Protein AF-A0A412KKX8-F1 (afdb_monomer_lite)

Foldseek 3Di:
DCPPPLPPPVPPSVVVLVVQLVVQLVVLVVVLVVQVVVLVVCLVVDPPVPPVVVVVVSVVVSNVVSVVSSVVSSVVSSVCVVVVD

Secondary structure (DSSP, 8-state):
--SSGGGS-TTTHHHHHHHHHHHHHHHHHHHHHHHHHHHHHHHHHS--TT-HHHHHHHHHHHHHHHHHHHHHHHHHHHHHHHT--

Sequence (85 aa):
GFFFEGKLSHTLEDELFLENKRKAEINAYKVGFKLLFIVIWLMAIGMFSRNVEWCAIFMLISVSLIYALVIFLSNYLLYRYEKGE

Organism: NCBI:txid40520

Structure (mmCIF, N/CA/C/O backbone):
data_AF-A0A412KKX8-F1
#
_entry.id   AF-A0A412KKX8-F1
#
loop_
_atom_site.group_PDB
_atom_site.id
_atom_site.type_symbol
_atom_site.label_atom_id
_atom_site.label_alt_id
_atom_site.label_comp_id
_atom_site.label_asym_id
_atom_site.label_entity_id
_atom_site.label_seq_id
_atom_site.pdbx_PDB_ins_code
_atom_site.Cartn_x
_atom_site.Cartn_y
_atom_site.Cartn_z
_atom_site.occupancy
_atom_site.B_iso_or_equiv
_atom_site.auth_seq_id
_atom_site.auth_comp_id
_atom_site.auth_asym_id
_atom_site.auth_atom_id
_atom_site.pdbx_PDB_model_num
ATOM 1 N N . GLY A 1 1 ? -11.321 18.106 20.875 1.00 42.34 1 GLY A N 1
ATOM 2 C CA . GLY A 1 1 ? -10.259 17.128 21.142 1.00 42.34 1 GLY A CA 1
ATOM 3 C C . GLY A 1 1 ? -10.928 15.902 21.697 1.00 42.34 1 GLY A C 1
ATOM 4 O O . GLY A 1 1 ? -11.628 16.042 22.679 1.00 42.34 1 GLY A O 1
ATOM 5 N N . PHE A 1 2 ? -10.786 14.773 21.010 1.00 42.97 2 PHE A N 1
ATOM 6 C CA . PHE A 1 2 ? -11.379 13.476 21.372 1.00 42.97 2 PHE A CA 1
ATOM 7 C C . PHE A 1 2 ? -10.335 12.349 21.229 1.00 42.97 2 PHE A C 1
ATOM 9 O O . PHE A 1 2 ? -10.657 11.176 21.214 1.00 42.97 2 PHE A O 1
ATOM 16 N N . PHE A 1 3 ? -9.053 12.716 21.107 1.00 48.59 3 PHE A N 1
ATOM 17 C CA . PHE A 1 3 ? -7.926 11.792 20.915 1.00 48.59 3 PHE A CA 1
ATOM 18 C C . PHE A 1 3 ? -7.447 11.164 22.242 1.00 48.59 3 PHE A C 1
ATOM 20 O O . PHE A 1 3 ? -6.431 10.482 22.278 1.00 48.59 3 PHE A O 1
ATOM 27 N N . PHE A 1 4 ? -8.133 11.465 23.351 1.00 48.25 4 PHE A N 1
ATOM 28 C CA . PHE A 1 4 ? -7.688 11.162 24.714 1.00 48.25 4 PHE A CA 1
ATOM 29 C C . PHE A 1 4 ? -8.699 10.384 25.558 1.00 48.25 4 PHE A C 1
ATOM 31 O O . PHE A 1 4 ? -8.300 9.860 26.589 1.00 48.25 4 PHE A O 1
ATOM 38 N N . GLU A 1 5 ? -9.967 10.277 25.150 1.00 45.53 5 GLU A N 1
ATOM 39 C CA . GLU A 1 5 ? -10.944 9.495 25.923 1.00 45.53 5 GLU A CA 1
ATOM 40 C C . GLU A 1 5 ? -10.779 7.993 25.715 1.00 45.53 5 GLU A C 1
ATOM 42 O O . GLU A 1 5 ? -11.007 7.265 26.664 1.00 45.53 5 GLU A O 1
ATOM 47 N N . GLY A 1 6 ? -10.277 7.570 24.546 1.00 46.56 6 GLY A N 1
ATOM 48 C CA . GLY A 1 6 ? -9.982 6.182 24.175 1.00 46.56 6 GLY A CA 1
ATOM 49 C C . GLY A 1 6 ? -8.628 5.632 24.657 1.00 46.56 6 GLY A C 1
ATOM 50 O O . GLY A 1 6 ? -8.161 4.645 24.101 1.00 46.56 6 GLY A O 1
ATOM 51 N N . LYS A 1 7 ? -7.949 6.286 25.609 1.00 49.47 7 LYS A N 1
ATOM 52 C CA . LYS A 1 7 ? -6.687 5.795 26.212 1.00 49.47 7 LYS A CA 1
ATOM 53 C C . LYS A 1 7 ? -6.775 5.538 27.724 1.00 49.47 7 LYS A C 1
ATOM 55 O O . LYS A 1 7 ? -5.759 5.207 28.337 1.00 49.47 7 LYS A O 1
ATOM 60 N N . LEU A 1 8 ? -7.931 5.785 28.341 1.00 50.28 8 LEU A N 1
ATOM 61 C CA . LEU A 1 8 ? -8.116 5.750 29.796 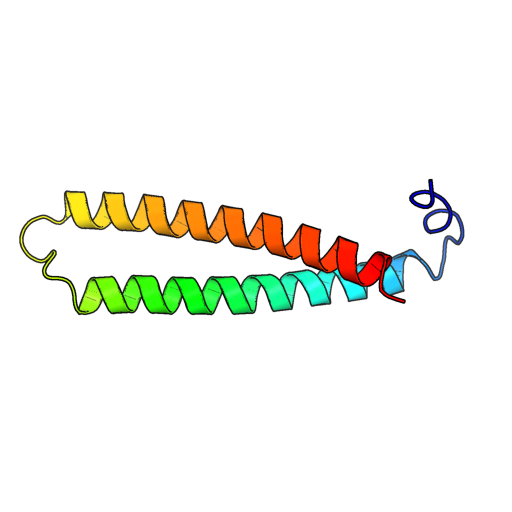1.00 50.28 8 LEU A CA 1
ATOM 62 C C . LEU A 1 8 ? -8.899 4.525 30.303 1.00 50.28 8 LEU A C 1
ATOM 64 O O . LEU A 1 8 ? -8.817 4.214 31.494 1.00 50.28 8 LEU A O 1
ATOM 68 N N . SER A 1 9 ? -9.601 3.792 29.440 1.00 50.81 9 SER A N 1
ATOM 69 C CA . SER A 1 9 ? -10.220 2.496 29.738 1.00 50.81 9 SER A CA 1
ATOM 70 C C . SER A 1 9 ? -9.258 1.357 29.371 1.00 50.81 9 SER A C 1
ATOM 72 O O . SER A 1 9 ? -9.387 0.683 28.350 1.00 50.81 9 SER A O 1
ATOM 74 N N . HIS A 1 10 ? -8.287 1.131 30.260 1.00 53.19 10 HIS A N 1
ATOM 75 C CA . HIS A 1 10 ? -7.156 0.187 30.188 1.00 53.19 10 HIS A CA 1
ATOM 76 C C . HIS A 1 10 ? -7.446 -1.295 29.829 1.00 53.19 10 HIS A C 1
ATOM 78 O O . HIS A 1 10 ? -6.544 -2.123 29.929 1.00 53.19 10 HIS A O 1
ATOM 84 N N . THR A 1 11 ? -8.670 -1.684 29.465 1.00 50.81 11 THR A N 1
ATOM 85 C CA . THR A 1 11 ? -9.029 -3.092 29.188 1.00 50.81 11 THR A CA 1
ATOM 86 C C . THR A 1 11 ? -9.855 -3.329 27.924 1.00 50.81 11 THR A C 1
ATOM 88 O O . THR A 1 11 ? -9.781 -4.427 27.392 1.00 50.81 11 THR A O 1
ATOM 91 N N . LEU A 1 12 ? -10.602 -2.345 27.408 1.00 49.75 12 LEU A N 1
ATOM 92 C CA . LEU A 1 12 ? -11.438 -2.512 26.200 1.00 49.75 12 LEU A CA 1
ATOM 93 C C . LEU A 1 12 ? -10.975 -1.652 25.014 1.00 49.75 12 LEU A C 1
ATOM 95 O O . LEU A 1 12 ? -11.248 -1.995 23.866 1.00 49.75 12 LEU A O 1
ATOM 99 N N . GLU A 1 13 ? -10.249 -0.564 25.273 1.00 54.72 13 GLU A N 1
ATOM 100 C CA . GLU A 1 13 ? -9.746 0.340 24.231 1.00 54.72 13 GLU A CA 1
ATOM 101 C C . GLU A 1 13 ? -8.646 -0.284 23.380 1.00 54.72 13 GLU A C 1
ATOM 103 O O . GLU A 1 13 ? -8.639 -0.105 22.164 1.00 54.72 13 GLU A O 1
ATOM 108 N N . ASP A 1 14 ? -7.750 -1.059 23.994 1.00 62.94 14 ASP A N 1
ATOM 109 C CA . ASP A 1 14 ? -6.628 -1.644 23.266 1.00 62.94 14 ASP A CA 1
ATOM 110 C C . ASP A 1 14 ? -7.091 -2.725 22.281 1.00 62.94 14 ASP A C 1
ATOM 112 O O . ASP A 1 14 ? -6.572 -2.774 21.169 1.00 62.94 14 ASP A O 1
ATOM 116 N N . GLU A 1 15 ? -8.084 -3.556 22.627 1.00 66.94 15 GLU A N 1
ATOM 117 C CA . GLU A 1 15 ? -8.534 -4.661 21.764 1.00 66.94 15 GLU A CA 1
ATOM 118 C C . GLU A 1 15 ? -9.300 -4.165 20.530 1.00 66.94 15 GLU A C 1
ATOM 120 O O . GLU A 1 15 ? -8.973 -4.541 19.399 1.00 66.94 15 GLU A O 1
ATOM 125 N N . LEU A 1 16 ? -10.272 -3.269 20.725 1.00 70.31 16 LEU A N 1
ATOM 126 C CA . LEU A 1 16 ? -11.103 -2.725 19.644 1.00 70.31 16 LEU A CA 1
ATOM 127 C C . LEU A 1 16 ? -10.291 -1.815 18.708 1.00 70.31 16 LEU A C 1
ATOM 129 O O . LEU A 1 16 ? -10.444 -1.876 17.483 1.00 70.31 16 LEU A O 1
ATOM 133 N N . PHE A 1 17 ? -9.357 -1.028 19.255 1.00 73.38 17 PHE A N 1
ATOM 134 C CA . PHE A 1 17 ? -8.420 -0.238 18.456 1.00 73.38 17 PHE A CA 1
ATOM 135 C C . PHE A 1 17 ? -7.466 -1.128 17.647 1.00 73.38 17 PHE A C 1
ATOM 137 O O . PHE A 1 17 ? -7.233 -0.859 16.462 1.00 73.38 17 PHE A O 1
ATOM 144 N N . LEU A 1 18 ? -6.942 -2.213 18.237 1.00 77.00 18 LEU A N 1
ATOM 145 C CA . LEU A 1 18 ? -6.104 -3.169 17.505 1.00 77.00 18 LEU A CA 1
ATOM 146 C C . LEU A 1 18 ? -6.867 -3.802 16.341 1.00 77.00 18 LEU A C 1
ATOM 148 O O . LEU A 1 18 ? -6.306 -3.970 15.252 1.00 77.00 18 LEU A O 1
ATOM 152 N N . GLU A 1 19 ? -8.133 -4.156 16.567 1.00 80.62 19 GLU A N 1
ATOM 153 C CA . GLU A 1 19 ? -8.980 -4.768 15.549 1.00 80.62 19 GLU A CA 1
ATOM 154 C C . GLU A 1 19 ? -9.258 -3.788 14.400 1.00 80.62 19 GLU A C 1
ATOM 156 O O . GLU A 1 19 ? -9.035 -4.124 13.230 1.00 80.62 19 GLU A O 1
ATOM 161 N N . ASN A 1 20 ? -9.624 -2.542 14.717 1.00 80.56 20 ASN A N 1
ATOM 162 C CA . ASN A 1 20 ? -9.845 -1.487 13.727 1.00 80.56 20 ASN A CA 1
ATOM 163 C C . ASN A 1 20 ? -8.572 -1.136 12.946 1.00 80.56 20 ASN A C 1
ATOM 165 O O . ASN A 1 20 ? -8.623 -0.976 11.721 1.00 80.56 20 ASN A O 1
ATOM 169 N N . LYS A 1 21 ? -7.412 -1.108 13.610 1.00 82.69 21 LYS A N 1
ATOM 170 C CA . LYS A 1 21 ? -6.109 -0.940 12.957 1.00 82.69 21 LYS A CA 1
ATOM 171 C C . LYS A 1 21 ? -5.807 -2.086 11.998 1.00 82.69 21 LYS A C 1
ATOM 173 O O . LYS A 1 21 ? -5.499 -1.835 10.834 1.00 82.69 21 LYS A O 1
ATOM 178 N N . ARG A 1 22 ? -5.953 -3.338 12.438 1.00 85.25 22 ARG A N 1
ATOM 179 C CA . ARG A 1 22 ? -5.709 -4.510 11.585 1.00 85.25 22 ARG A CA 1
ATOM 180 C C . ARG A 1 22 ? -6.657 -4.522 10.380 1.00 85.25 22 ARG A C 1
ATOM 182 O O . ARG A 1 22 ? -6.238 -4.828 9.265 1.00 85.25 22 ARG A O 1
ATOM 189 N N . LYS A 1 23 ? -7.922 -4.141 10.570 1.00 86.81 23 LYS A N 1
ATOM 190 C CA . LYS A 1 23 ? -8.921 -4.023 9.495 1.00 86.81 23 LYS A CA 1
ATOM 191 C C . LYS A 1 23 ? -8.566 -2.920 8.494 1.00 86.81 23 LYS A C 1
ATOM 193 O O . LYS A 1 23 ? -8.668 -3.141 7.284 1.00 86.81 23 LYS A O 1
ATOM 198 N N . ALA A 1 24 ? -8.117 -1.761 8.977 1.00 86.81 24 ALA A N 1
ATOM 199 C CA . ALA A 1 24 ? -7.627 -0.665 8.143 1.00 86.81 24 ALA A CA 1
ATOM 200 C C . ALA A 1 24 ? -6.399 -1.081 7.323 1.00 86.81 24 ALA A C 1
ATOM 202 O O . ALA A 1 24 ? -6.374 -0.868 6.109 1.00 86.81 24 ALA A O 1
ATOM 203 N N . GLU A 1 25 ? -5.433 -1.753 7.951 1.00 88.38 25 GLU A N 1
ATOM 204 C CA . GLU A 1 25 ? -4.235 -2.270 7.288 1.00 88.38 25 GLU A CA 1
ATOM 205 C C . GLU A 1 25 ? -4.584 -3.291 6.202 1.00 88.38 25 GLU A C 1
ATOM 207 O O . GLU A 1 25 ? -4.136 -3.148 5.066 1.00 88.38 25 GLU A O 1
ATOM 212 N N . ILE A 1 26 ? -5.433 -4.283 6.495 1.00 90.25 26 ILE A N 1
ATOM 213 C CA . ILE A 1 26 ? -5.849 -5.296 5.508 1.00 90.25 26 ILE A CA 1
ATOM 214 C C . ILE A 1 26 ? -6.528 -4.638 4.300 1.00 90.25 26 ILE A C 1
ATOM 216 O O . ILE A 1 26 ? -6.242 -4.994 3.152 1.00 90.25 26 ILE A O 1
ATOM 220 N N . ASN A 1 27 ? -7.401 -3.657 4.533 1.00 89.88 27 ASN A N 1
ATOM 221 C CA . ASN A 1 27 ? -8.070 -2.933 3.454 1.00 89.88 27 ASN A CA 1
ATOM 222 C C . ASN A 1 27 ? -7.092 -2.082 2.634 1.00 89.88 27 ASN A C 1
ATOM 224 O O . ASN A 1 27 ? -7.169 -2.084 1.401 1.00 89.88 27 ASN A O 1
ATOM 228 N N . ALA A 1 28 ? -6.142 -1.413 3.290 1.00 90.38 28 ALA A N 1
ATOM 229 C CA . ALA A 1 28 ? -5.101 -0.646 2.618 1.00 90.38 28 ALA A CA 1
ATOM 230 C C . ALA A 1 28 ? -4.188 -1.546 1.772 1.00 90.38 28 ALA A C 1
ATOM 232 O O . ALA A 1 28 ? -3.967 -1.264 0.592 1.00 90.38 28 ALA A O 1
ATOM 233 N N . TYR A 1 29 ? -3.741 -2.680 2.319 1.00 90.81 29 TYR A N 1
ATOM 234 C CA . TYR A 1 29 ? -2.957 -3.670 1.583 1.00 90.81 29 TYR A CA 1
ATOM 235 C C . TYR A 1 29 ? -3.733 -4.252 0.406 1.00 90.81 29 TYR A C 1
ATOM 237 O O . TYR A 1 29 ? -3.165 -4.399 -0.671 1.00 90.81 29 TYR A O 1
ATOM 245 N N . LYS A 1 30 ? -5.035 -4.526 0.544 1.00 92.88 30 LYS A N 1
ATOM 246 C CA . LYS A 1 30 ? -5.864 -5.020 -0.568 1.00 92.88 30 LYS A CA 1
ATOM 247 C C . LYS A 1 30 ? -5.897 -4.036 -1.742 1.00 92.88 30 LYS A C 1
ATOM 249 O O . LYS A 1 30 ? -5.885 -4.466 -2.895 1.00 92.88 30 LYS A O 1
ATOM 254 N N . VAL A 1 31 ? -5.928 -2.731 -1.467 1.00 91.75 31 VAL A N 1
ATOM 255 C CA . VAL A 1 31 ? -5.818 -1.685 -2.497 1.00 91.75 31 VAL A CA 1
ATOM 256 C C . VAL A 1 31 ? -4.398 -1.630 -3.066 1.00 91.75 31 VAL A C 1
ATOM 258 O O . VAL A 1 31 ? -4.239 -1.651 -4.286 1.00 91.75 31 VAL A O 1
ATOM 261 N N . GLY A 1 32 ? -3.376 -1.650 -2.208 1.00 92.19 32 GLY A N 1
ATOM 262 C CA . GLY A 1 32 ? -1.970 -1.667 -2.621 1.00 92.19 32 GLY A CA 1
ATOM 263 C C . GLY A 1 32 ? -1.619 -2.848 -3.531 1.00 92.19 32 GLY A C 1
ATOM 264 O O . GLY A 1 32 ? -1.009 -2.654 -4.578 1.00 92.19 32 GLY A O 1
ATOM 265 N N . PHE A 1 33 ? -2.076 -4.058 -3.203 1.00 91.69 33 PHE A N 1
ATOM 266 C CA . PHE A 1 33 ? -1.864 -5.260 -4.015 1.00 91.69 33 PHE A CA 1
ATOM 267 C C . PHE A 1 33 ? -2.559 -5.187 -5.375 1.00 91.69 33 PHE A C 1
ATOM 269 O O . PHE A 1 33 ? -1.982 -5.613 -6.373 1.00 91.69 33 PHE A O 1
ATOM 276 N N . LYS A 1 34 ? -3.768 -4.615 -5.450 1.00 93.31 34 LYS A N 1
ATOM 277 C CA . LYS A 1 34 ? -4.436 -4.377 -6.740 1.00 93.31 34 LYS A CA 1
ATOM 278 C C . LYS A 1 34 ? -3.636 -3.411 -7.613 1.00 93.31 34 LYS A C 1
ATOM 280 O O . LYS A 1 34 ? -3.486 -3.663 -8.804 1.00 93.31 34 LYS A O 1
ATOM 285 N N . LEU A 1 35 ? -3.102 -2.338 -7.026 1.00 91.94 35 LEU A N 1
ATOM 286 C CA . LEU A 1 35 ? -2.253 -1.384 -7.742 1.00 91.94 35 LEU A CA 1
ATOM 287 C C . LEU A 1 35 ? -0.938 -2.026 -8.198 1.00 91.94 35 LEU A C 1
ATOM 289 O O . LEU A 1 35 ? -0.569 -1.862 -9.357 1.00 91.94 35 LEU A O 1
ATOM 293 N N . LEU A 1 36 ? -0.277 -2.812 -7.339 1.00 92.19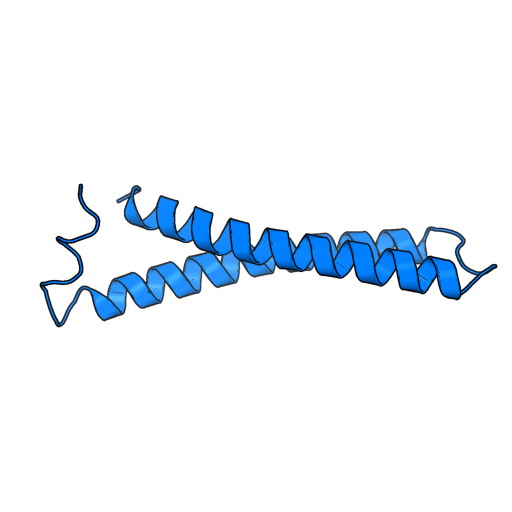 36 LEU A N 1
ATOM 294 C CA . LEU A 1 36 ? 0.907 -3.596 -7.715 1.00 92.19 36 LEU A CA 1
ATOM 295 C C . LEU A 1 36 ? 0.616 -4.516 -8.899 1.00 92.19 36 LEU A C 1
ATOM 297 O O . LEU A 1 36 ? 1.393 -4.559 -9.848 1.00 92.19 36 LEU A O 1
ATOM 301 N N . PHE A 1 37 ? -0.518 -5.217 -8.871 1.00 92.50 37 PHE A N 1
ATOM 302 C CA . PHE A 1 37 ? -0.914 -6.101 -9.961 1.00 92.50 37 PHE A CA 1
ATOM 303 C C . PHE A 1 37 ? -1.083 -5.334 -11.278 1.00 92.50 37 PHE A C 1
ATOM 305 O O . PHE A 1 37 ? -0.561 -5.765 -12.301 1.00 92.50 37 PHE A O 1
ATOM 312 N N . ILE A 1 38 ? -1.734 -4.165 -11.247 1.00 90.94 38 ILE A N 1
ATOM 313 C CA . ILE A 1 38 ? -1.874 -3.289 -12.421 1.00 90.94 38 ILE A CA 1
ATOM 314 C C . ILE A 1 38 ? -0.502 -2.834 -12.933 1.00 90.94 38 ILE A C 1
ATOM 316 O O . ILE A 1 38 ? -0.266 -2.888 -14.136 1.00 90.94 38 ILE A O 1
ATOM 320 N N . VAL A 1 39 ? 0.413 -2.426 -12.049 1.00 89.31 39 VAL A N 1
ATOM 321 C CA . VAL A 1 39 ? 1.773 -1.999 -12.424 1.00 89.31 39 VAL A CA 1
ATOM 322 C C . VAL A 1 39 ? 2.540 -3.129 -13.116 1.00 89.31 39 VAL A C 1
ATOM 324 O O . VAL A 1 39 ? 3.120 -2.907 -14.177 1.00 89.31 39 VAL A O 1
ATOM 327 N N . ILE A 1 40 ? 2.498 -4.347 -12.569 1.00 88.81 40 ILE A N 1
ATOM 328 C CA . ILE A 1 40 ? 3.145 -5.525 -13.168 1.00 88.81 40 ILE A CA 1
ATOM 329 C C . ILE A 1 40 ? 2.516 -5.85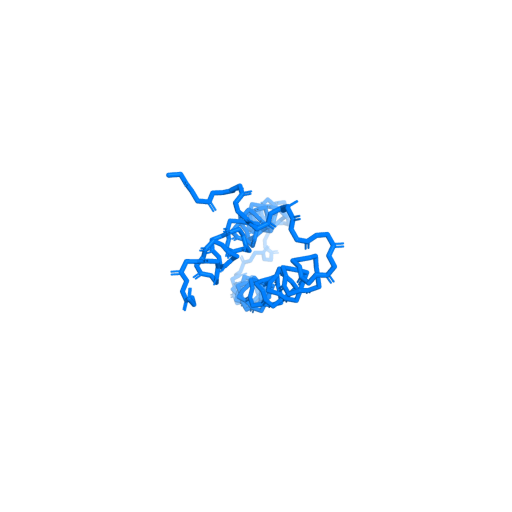4 -14.527 1.00 88.81 40 ILE A C 1
ATOM 331 O O . ILE A 1 40 ? 3.223 -6.172 -15.481 1.00 88.81 40 ILE A O 1
ATOM 335 N N . TRP A 1 41 ? 1.192 -5.750 -14.642 1.00 89.56 41 TRP A N 1
ATOM 336 C CA . TRP A 1 41 ? 0.488 -6.021 -15.893 1.00 89.56 41 TRP A CA 1
ATOM 337 C C . TRP A 1 41 ? 0.817 -4.980 -16.974 1.00 89.56 41 TRP A C 1
ATOM 339 O O . TRP A 1 41 ? 1.106 -5.340 -18.113 1.00 89.56 41 TRP A O 1
ATOM 349 N N . LEU A 1 42 ? 0.879 -3.696 -16.605 1.00 84.75 42 LEU A N 1
ATOM 350 C CA . LEU A 1 42 ? 1.336 -2.614 -17.482 1.00 84.75 42 LEU A CA 1
ATOM 351 C C . LEU A 1 42 ? 2.782 -2.819 -17.932 1.00 84.75 42 LEU A C 1
ATOM 353 O O . LEU A 1 42 ? 3.100 -2.560 -19.089 1.00 84.75 42 LEU A O 1
ATOM 357 N N . MET A 1 43 ? 3.644 -3.320 -17.050 1.00 81.38 43 MET A N 1
ATOM 358 C CA . MET A 1 43 ? 5.008 -3.688 -17.416 1.00 81.38 43 MET A CA 1
ATOM 359 C C . MET A 1 43 ? 5.079 -4.882 -18.367 1.00 81.38 43 MET A C 1
ATOM 361 O O . MET A 1 43 ? 5.934 -4.900 -19.244 1.00 81.38 43 MET A O 1
ATOM 365 N N . ALA A 1 44 ? 4.202 -5.873 -18.207 1.00 80.19 44 ALA A N 1
ATOM 366 C CA . ALA A 1 44 ? 4.153 -7.033 -19.092 1.00 80.19 44 ALA A CA 1
ATOM 367 C C . ALA A 1 44 ? 3.640 -6.674 -20.501 1.00 80.19 44 ALA A C 1
ATOM 369 O O . ALA A 1 44 ? 4.069 -7.281 -21.480 1.00 80.19 44 ALA A O 1
ATOM 370 N N . ILE A 1 45 ? 2.741 -5.687 -20.609 1.00 81.62 45 ILE A N 1
ATOM 371 C CA . ILE A 1 45 ? 2.191 -5.187 -21.884 1.00 81.62 45 ILE A CA 1
ATOM 372 C C . ILE A 1 45 ? 3.127 -4.151 -22.532 1.00 81.62 45 ILE A C 1
ATOM 374 O O . ILE A 1 45 ? 3.236 -4.071 -23.756 1.00 81.62 45 ILE A O 1
ATOM 378 N N . GLY A 1 46 ? 3.798 -3.339 -21.715 1.00 67.12 46 GLY A N 1
ATOM 379 C CA . GLY A 1 46 ? 4.685 -2.267 -22.140 1.00 67.12 46 GLY A CA 1
ATOM 380 C C . GLY A 1 46 ? 6.061 -2.778 -22.551 1.00 67.12 46 GLY A C 1
ATOM 381 O O . GLY A 1 46 ? 6.811 -3.323 -21.751 1.00 67.12 46 GLY A O 1
ATOM 382 N N . MET A 1 47 ? 6.410 -2.535 -23.811 1.00 60.81 47 MET A N 1
ATOM 383 C CA . MET A 1 47 ? 7.674 -2.852 -24.480 1.00 60.81 47 MET A CA 1
ATOM 384 C C . MET A 1 47 ? 8.930 -2.228 -23.822 1.00 60.81 47 MET A C 1
ATOM 386 O O . MET A 1 47 ? 9.614 -1.407 -24.431 1.00 60.81 47 MET A O 1
ATOM 390 N N . PHE A 1 48 ? 9.306 -2.655 -22.613 1.00 57.34 48 PHE A N 1
ATOM 391 C CA . PHE A 1 48 ? 10.593 -2.320 -21.979 1.00 57.34 48 PHE A CA 1
ATOM 392 C C . PHE A 1 48 ? 11.711 -3.329 -22.281 1.00 57.34 48 PHE A C 1
ATOM 394 O O . PHE A 1 48 ? 12.814 -3.219 -21.750 1.00 57.34 48 PHE A O 1
ATOM 401 N N . SER A 1 49 ? 11.477 -4.260 -23.214 1.00 56.44 49 SER A N 1
ATOM 402 C CA . SER A 1 49 ? 12.464 -5.252 -23.673 1.00 56.44 49 SER A CA 1
ATOM 403 C C . SER A 1 49 ? 13.756 -4.641 -24.241 1.00 56.44 49 SER A C 1
ATOM 405 O O . SER A 1 49 ? 14.716 -5.376 -24.465 1.00 56.44 49 SER A O 1
ATOM 407 N N . ARG A 1 50 ? 13.797 -3.330 -24.519 1.00 63.19 50 ARG A N 1
ATOM 408 C CA . ARG A 1 50 ? 14.957 -2.668 -25.132 1.00 63.19 50 ARG A CA 1
ATOM 409 C C . ARG A 1 50 ? 15.984 -2.170 -24.105 1.00 63.19 50 ARG A C 1
ATOM 411 O O . ARG A 1 50 ? 17.160 -2.182 -24.434 1.00 63.19 50 ARG A O 1
ATOM 418 N N . ASN A 1 51 ? 15.567 -1.757 -22.897 1.00 72.38 51 ASN A N 1
ATOM 419 C CA . ASN A 1 51 ? 16.465 -1.215 -21.864 1.00 72.38 51 ASN A CA 1
ATOM 420 C C . ASN A 1 51 ? 15.999 -1.582 -20.442 1.00 72.38 51 ASN A C 1
ATOM 422 O O . ASN A 1 51 ? 15.048 -1.004 -19.911 1.00 72.38 51 ASN A O 1
ATOM 426 N N . VAL A 1 52 ? 16.722 -2.503 -19.806 1.00 80.19 52 VAL A N 1
ATOM 427 C CA . VAL A 1 52 ? 16.410 -3.049 -18.471 1.00 80.19 52 VAL A CA 1
ATOM 428 C C . VAL A 1 52 ? 16.517 -1.986 -17.365 1.00 80.19 52 VAL A C 1
ATOM 430 O O . VAL A 1 52 ? 15.764 -2.020 -16.395 1.00 80.19 52 VAL A O 1
ATOM 433 N N . GLU A 1 53 ? 17.398 -0.998 -17.532 1.00 84.00 53 GLU A N 1
ATOM 434 C CA . GLU A 1 53 ? 17.633 0.069 -16.547 1.00 84.00 53 GLU A CA 1
ATOM 435 C C . GLU A 1 53 ? 16.388 0.931 -16.311 1.00 84.00 53 GLU A C 1
ATOM 437 O O . GLU A 1 53 ? 15.966 1.145 -15.177 1.00 84.00 53 GLU A O 1
ATOM 442 N N . TRP A 1 54 ? 15.732 1.363 -17.386 1.00 84.12 54 TRP A N 1
ATOM 443 C CA . TRP A 1 54 ? 14.510 2.161 -17.300 1.00 84.12 54 TRP A CA 1
ATOM 444 C C . TRP A 1 54 ? 13.336 1.374 -16.710 1.00 84.12 54 TRP A C 1
ATOM 446 O O . TRP A 1 54 ? 12.533 1.930 -15.962 1.00 84.12 54 TRP A O 1
ATOM 456 N N . CYS A 1 55 ? 13.273 0.068 -16.988 1.00 84.12 55 CYS A N 1
ATOM 457 C CA . CYS A 1 55 ? 12.308 -0.832 -16.368 1.00 84.12 55 CYS A CA 1
ATOM 458 C C . CYS A 1 55 ? 12.504 -0.898 -14.844 1.00 84.12 55 CYS A C 1
ATOM 460 O O . CYS A 1 55 ? 11.530 -0.847 -14.090 1.00 84.12 55 CYS A O 1
ATOM 462 N N . ALA A 1 56 ? 13.756 -0.977 -14.385 1.00 86.44 56 ALA A N 1
ATOM 463 C CA . ALA A 1 56 ? 14.080 -0.994 -12.962 1.00 86.44 56 ALA A CA 1
ATOM 464 C C . ALA A 1 56 ? 13.745 0.344 -12.282 1.00 86.44 56 ALA A C 1
ATOM 466 O O . ALA A 1 56 ? 13.134 0.349 -11.214 1.00 86.44 56 ALA A O 1
ATOM 467 N N . ILE A 1 57 ? 14.069 1.475 -12.920 1.00 89.19 57 ILE A N 1
ATOM 468 C CA . ILE A 1 57 ? 13.734 2.814 -12.407 1.00 89.19 57 ILE A CA 1
ATOM 469 C C . ILE A 1 57 ? 12.215 2.964 -12.249 1.00 89.19 57 ILE A C 1
ATOM 471 O O . ILE A 1 57 ? 11.736 3.398 -11.201 1.00 89.19 57 ILE A O 1
ATOM 475 N N . PHE A 1 58 ? 11.442 2.552 -13.256 1.00 87.75 58 PHE A N 1
ATOM 476 C CA . PHE A 1 58 ? 9.984 2.616 -13.201 1.00 87.75 58 PHE A CA 1
ATOM 477 C C . PHE A 1 58 ? 9.395 1.708 -12.108 1.00 87.75 58 PHE A C 1
ATOM 479 O O . PHE A 1 58 ? 8.494 2.129 -11.375 1.00 87.75 58 PHE A O 1
ATOM 486 N N . MET A 1 59 ? 9.929 0.491 -11.939 1.00 88.88 59 MET A N 1
ATOM 487 C CA . MET A 1 59 ? 9.545 -0.393 -10.829 1.00 88.88 59 MET A CA 1
ATOM 488 C C . MET A 1 59 ? 9.809 0.247 -9.470 1.00 88.88 59 MET A C 1
ATOM 490 O O . MET A 1 59 ? 8.936 0.234 -8.607 1.00 88.88 59 MET A O 1
ATOM 494 N N . LEU A 1 60 ? 10.985 0.839 -9.270 1.00 92.06 60 LEU A N 1
ATOM 495 C CA . LEU A 1 60 ? 11.325 1.459 -7.991 1.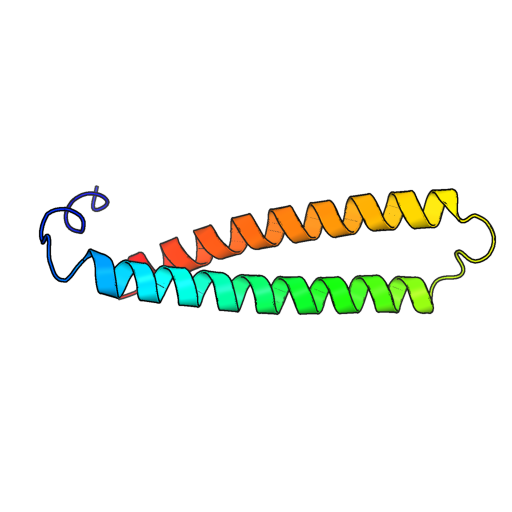00 92.06 60 LEU A CA 1
ATOM 496 C C . LEU A 1 60 ? 10.389 2.621 -7.651 1.00 92.06 60 LEU A C 1
ATOM 498 O O . LEU A 1 60 ? 9.897 2.704 -6.524 1.00 92.06 60 LEU A O 1
ATOM 502 N N . ILE A 1 61 ? 10.097 3.486 -8.625 1.00 93.50 61 ILE A N 1
ATOM 503 C CA . ILE A 1 61 ? 9.184 4.621 -8.431 1.00 93.50 61 ILE A CA 1
ATOM 504 C C . ILE A 1 61 ? 7.773 4.125 -8.102 1.00 93.50 61 ILE A C 1
ATOM 506 O O . ILE A 1 61 ? 7.158 4.597 -7.145 1.00 93.50 61 ILE A O 1
ATOM 510 N N . SER A 1 62 ? 7.263 3.160 -8.867 1.00 92.12 62 SER A N 1
ATOM 511 C CA . SER A 1 62 ? 5.905 2.639 -8.683 1.00 92.12 62 SER A CA 1
AT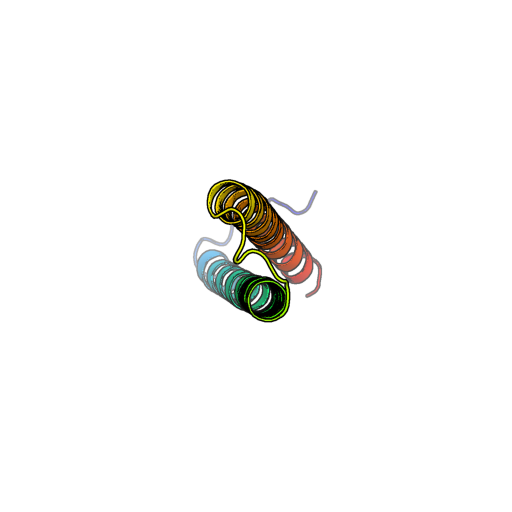OM 512 C C . SER A 1 62 ? 5.735 1.909 -7.349 1.00 92.12 62 SER A C 1
ATOM 514 O O . SER A 1 62 ? 4.770 2.181 -6.634 1.00 92.12 62 SER A O 1
ATOM 516 N N . VAL A 1 63 ? 6.685 1.056 -6.958 1.00 92.88 63 VAL A N 1
ATOM 517 C CA . VAL A 1 63 ? 6.665 0.375 -5.653 1.00 92.88 63 VAL A CA 1
ATOM 518 C C . VAL A 1 63 ? 6.735 1.384 -4.506 1.00 92.88 63 VAL A C 1
ATOM 520 O O . VAL A 1 63 ? 5.957 1.275 -3.559 1.00 92.88 63 VAL A O 1
ATOM 523 N N . SER A 1 64 ? 7.603 2.395 -4.606 1.00 95.50 64 SER A N 1
ATOM 524 C CA . SER A 1 64 ? 7.712 3.459 -3.598 1.00 95.50 64 SER A CA 1
ATOM 525 C C . SER A 1 64 ? 6.398 4.234 -3.439 1.00 95.50 64 SER A C 1
ATOM 527 O O . SER A 1 64 ? 5.916 4.440 -2.323 1.00 95.50 64 SER A O 1
ATOM 529 N N . LEU A 1 65 ? 5.756 4.589 -4.556 1.00 94.69 65 LEU A N 1
ATOM 530 C CA . LEU A 1 65 ? 4.481 5.305 -4.551 1.00 94.69 65 LEU A CA 1
ATOM 531 C C . LEU A 1 65 ? 3.348 4.453 -3.969 1.00 94.69 65 LEU A C 1
ATOM 533 O O . LEU A 1 65 ? 2.552 4.951 -3.172 1.00 94.69 65 LEU A O 1
ATOM 537 N N . ILE A 1 66 ? 3.292 3.164 -4.312 1.00 94.06 66 ILE A N 1
ATOM 538 C CA . ILE A 1 66 ? 2.306 2.238 -3.745 1.00 94.06 66 ILE A CA 1
ATOM 539 C C . ILE A 1 66 ? 2.524 2.078 -2.240 1.00 94.06 66 ILE A C 1
ATOM 541 O O . ILE A 1 66 ? 1.556 2.112 -1.483 1.00 94.06 66 ILE A O 1
ATOM 545 N N . TYR A 1 67 ? 3.773 1.954 -1.790 1.00 91.81 67 TYR A N 1
ATOM 546 C CA . TYR A 1 67 ? 4.093 1.848 -0.369 1.00 91.81 67 TYR A CA 1
ATOM 547 C C . TYR A 1 67 ? 3.637 3.088 0.412 1.00 91.81 67 TYR A C 1
ATOM 549 O O . TYR A 1 67 ? 2.935 2.965 1.419 1.00 91.81 67 TYR A O 1
ATOM 557 N N . ALA A 1 68 ? 3.949 4.285 -0.093 1.00 92.81 68 ALA A N 1
ATOM 558 C CA . ALA A 1 68 ? 3.492 5.539 0.502 1.00 92.81 68 ALA A CA 1
ATOM 559 C C . ALA A 1 68 ? 1.956 5.629 0.549 1.00 92.81 68 ALA A C 1
ATOM 561 O O . ALA A 1 68 ? 1.384 6.018 1.570 1.00 92.81 68 ALA A O 1
ATOM 562 N N . LEU A 1 69 ? 1.280 5.211 -0.525 1.00 92.31 69 LEU A N 1
ATOM 563 C CA . LEU A 1 69 ? -0.180 5.184 -0.596 1.00 92.31 69 LEU A CA 1
ATOM 564 C C . LEU A 1 69 ? -0.781 4.211 0.422 1.00 92.31 69 LEU A C 1
ATOM 566 O O . LEU A 1 69 ? -1.763 4.556 1.073 1.00 92.31 69 LEU A O 1
ATOM 570 N N . VAL A 1 70 ? -0.198 3.024 0.597 1.00 92.44 70 VAL A N 1
ATOM 571 C CA . VAL A 1 70 ? -0.664 2.031 1.579 1.00 92.44 70 VAL A CA 1
ATOM 572 C C . VAL A 1 70 ? -0.550 2.571 3.003 1.00 92.44 70 VAL A C 1
ATOM 574 O O . VAL A 1 70 ? -1.508 2.450 3.767 1.00 92.44 70 VAL A O 1
ATOM 577 N N . ILE A 1 71 ? 0.565 3.223 3.352 1.00 88.44 71 ILE A N 1
ATOM 578 C CA . ILE A 1 71 ? 0.725 3.868 4.665 1.00 88.44 71 ILE A CA 1
ATOM 579 C C . ILE A 1 71 ? -0.328 4.959 4.855 1.00 88.44 71 ILE A C 1
ATOM 581 O O . ILE A 1 71 ? -0.993 5.008 5.892 1.00 88.44 71 ILE A O 1
ATOM 585 N N . PHE A 1 72 ? -0.500 5.829 3.861 1.00 88.75 72 PHE A N 1
ATOM 586 C CA . PHE A 1 72 ? -1.481 6.906 3.936 1.00 88.75 72 PHE A CA 1
ATOM 587 C C . PHE A 1 72 ? -2.905 6.361 4.101 1.00 88.75 72 PHE A C 1
ATOM 589 O O . PHE A 1 72 ? -3.653 6.817 4.963 1.00 88.75 72 PHE A O 1
ATOM 596 N N . LEU A 1 73 ? -3.265 5.343 3.319 1.00 88.31 73 LEU A N 1
ATOM 597 C CA . LEU A 1 73 ? -4.594 4.746 3.328 1.00 88.31 73 LEU A CA 1
ATOM 598 C C . LEU A 1 73 ? -4.878 3.980 4.624 1.00 88.31 73 LEU A C 1
ATOM 600 O O . LEU A 1 73 ? -5.996 4.057 5.122 1.00 88.31 73 LEU A O 1
ATOM 604 N N . SER A 1 74 ? -3.882 3.293 5.190 1.00 85.69 74 SER A N 1
ATOM 605 C CA . SER A 1 74 ? -3.997 2.637 6.498 1.00 85.69 74 SER A CA 1
ATOM 606 C C . SER A 1 74 ? -4.330 3.652 7.597 1.00 85.69 74 SER A C 1
ATOM 608 O O . SER A 1 74 ? -5.324 3.495 8.305 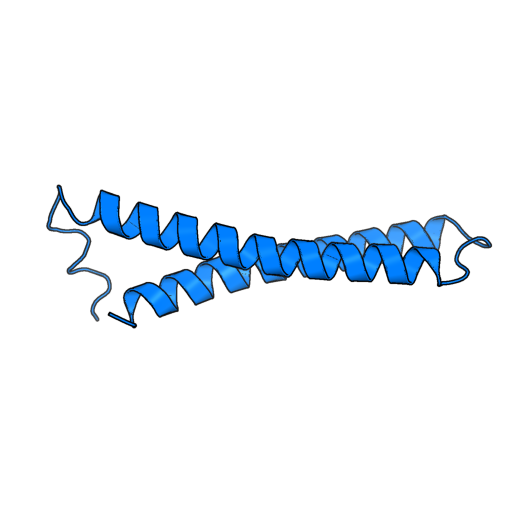1.00 85.69 74 SER A O 1
ATOM 610 N N . ASN A 1 75 ? -3.579 4.757 7.666 1.00 85.00 75 ASN A N 1
ATOM 611 C CA . ASN A 1 75 ? -3.829 5.822 8.643 1.00 85.00 75 ASN A CA 1
ATOM 612 C C . ASN A 1 75 ? -5.167 6.541 8.400 1.00 85.00 75 ASN A C 1
ATOM 614 O O . ASN A 1 75 ? -5.880 6.862 9.348 1.00 85.00 75 ASN A O 1
ATOM 618 N N . TYR A 1 76 ? -5.533 6.771 7.137 1.00 84.06 76 TYR A N 1
ATOM 619 C CA . TYR A 1 76 ? -6.806 7.397 6.781 1.00 84.06 76 TYR A CA 1
ATOM 620 C C . TYR A 1 76 ? -8.011 6.516 7.135 1.00 84.06 76 TYR A C 1
ATOM 622 O O . TYR A 1 76 ? -9.007 7.011 7.662 1.00 84.06 76 TYR A O 1
ATOM 630 N N . LEU A 1 77 ? -7.936 5.211 6.854 1.00 85.00 77 LEU A N 1
ATOM 631 C CA . LEU A 1 77 ? -8.991 4.259 7.196 1.00 85.00 77 LEU A CA 1
ATOM 632 C C . LEU A 1 77 ? -9.118 4.096 8.708 1.00 85.00 77 LEU A C 1
ATOM 634 O O . LEU A 1 77 ? -10.242 4.082 9.197 1.00 85.00 77 LEU A O 1
ATOM 638 N N . LEU A 1 78 ? -7.998 4.044 9.433 1.00 82.81 78 LEU A N 1
ATOM 639 C CA . LEU A 1 78 ? -7.999 4.022 10.894 1.00 82.81 78 LEU A CA 1
ATOM 640 C C . LEU A 1 78 ? -8.700 5.265 11.459 1.00 82.81 78 LEU A C 1
ATOM 642 O O . LEU A 1 78 ? -9.668 5.127 12.197 1.00 82.81 78 LEU A O 1
ATOM 646 N N . TYR A 1 79 ? -8.321 6.458 10.991 1.00 79.56 79 TYR A N 1
ATOM 647 C CA . TYR A 1 79 ? -8.974 7.712 11.378 1.00 79.56 79 TYR A CA 1
ATOM 648 C C . TYR A 1 79 ? -10.475 7.725 11.064 1.00 79.56 79 TYR A C 1
ATOM 650 O O . TYR A 1 79 ? -11.281 8.260 11.826 1.00 79.56 79 TYR A O 1
ATOM 658 N N . ARG A 1 80 ? -10.872 7.151 9.922 1.00 81.44 80 ARG A N 1
ATOM 659 C CA . ARG A 1 80 ? -12.281 7.054 9.534 1.00 81.44 80 ARG A CA 1
ATOM 660 C C . ARG A 1 80 ? -13.052 6.060 10.400 1.00 81.44 80 ARG A C 1
ATOM 662 O O . ARG A 1 80 ? -14.212 6.335 10.677 1.00 81.44 80 ARG A O 1
ATOM 669 N N . TYR A 1 81 ? -12.451 4.941 10.795 1.00 78.69 81 TYR A N 1
ATOM 670 C CA . TYR A 1 81 ? -13.084 3.981 11.701 1.00 78.69 81 TYR A CA 1
ATOM 671 C C . TYR A 1 81 ? -13.220 4.551 13.113 1.00 78.69 81 TYR A C 1
ATOM 673 O O . TYR A 1 81 ? -14.268 4.382 13.714 1.00 78.69 81 TYR A O 1
ATOM 681 N N . GLU A 1 82 ? -12.243 5.327 13.586 1.00 71.81 82 GLU A N 1
ATOM 682 C CA . GLU A 1 82 ? -12.336 6.025 14.879 1.00 71.81 82 GLU A CA 1
ATOM 683 C C . GLU A 1 82 ? -13.373 7.159 14.898 1.00 71.81 82 GLU A C 1
ATOM 685 O O . GLU A 1 82 ? -13.873 7.519 15.956 1.00 71.81 82 GLU A O 1
ATOM 690 N N . LYS A 1 83 ? -13.682 7.764 13.743 1.00 73.94 83 LYS A N 1
ATOM 691 C CA . LYS A 1 83 ? -14.686 8.837 13.622 1.00 73.94 83 LYS A CA 1
ATOM 692 C C . LYS A 1 83 ? -16.059 8.379 13.128 1.00 73.94 83 LYS A C 1
ATOM 694 O O . LYS A 1 83 ? -16.949 9.217 12.985 1.00 73.94 83 LYS A O 1
ATOM 699 N N . GLY A 1 84 ? -16.182 7.112 12.747 1.00 60.66 84 GLY A N 1
ATOM 700 C CA . GLY A 1 84 ? -17.305 6.561 11.991 1.00 60.66 84 GLY A CA 1
ATOM 701 C C . GLY A 1 84 ? -18.144 5.533 12.745 1.00 60.66 84 GLY A C 1
ATOM 702 O O . GLY A 1 84 ? -18.990 4.907 12.106 1.00 60.66 84 GLY A O 1
ATOM 703 N N . GLU A 1 85 ? -17.921 5.389 14.050 1.00 47.09 85 GLU A N 1
ATOM 704 C CA . GLU A 1 85 ? -18.840 4.802 15.035 1.00 47.09 85 GLU A CA 1
ATOM 705 C C . GLU A 1 85 ? -19.187 5.857 16.090 1.00 47.09 85 GLU A C 1
ATOM 707 O O . GLU A 1 85 ? -18.274 6.630 16.468 1.00 47.09 85 GLU A O 1
#

pLDDT: mean 77.98, std 15.88, range [42.34, 95.5]

Radius of gyration: 18.51 Å; chains: 1; bounding box: 36×24×55 Å